Protein AF-A0A838MTZ7-F1 (afdb_monomer_lite)

Structure (mmCIF, N/CA/C/O backbone):
data_AF-A0A838MTZ7-F1
#
_entry.id   AF-A0A838MTZ7-F1
#
loop_
_atom_site.group_PDB
_atom_site.id
_atom_site.type_symbol
_atom_site.label_atom_id
_atom_site.label_alt_id
_atom_site.label_comp_id
_atom_site.label_asym_id
_atom_site.label_entity_id
_atom_site.label_seq_id
_atom_site.pdbx_PDB_ins_code
_atom_site.Cartn_x
_atom_site.Cartn_y
_atom_site.Cartn_z
_atom_site.occupancy
_atom_site.B_iso_or_equiv
_atom_site.auth_seq_id
_atom_site.auth_comp_id
_atom_site.auth_asym_id
_atom_site.auth_atom_id
_atom_site.pdbx_PDB_model_num
ATOM 1 N N . MET A 1 1 ? 59.152 -12.985 -28.686 1.00 57.25 1 MET A N 1
ATOM 2 C CA . MET A 1 1 ? 57.853 -12.511 -29.228 1.00 57.25 1 MET A CA 1
ATOM 3 C C . MET A 1 1 ? 57.961 -11.025 -29.571 1.00 57.25 1 MET A C 1
ATOM 5 O O . MET A 1 1 ? 58.248 -10.244 -28.674 1.00 57.25 1 MET A O 1
ATOM 9 N N . ASN A 1 2 ? 57.813 -10.660 -30.854 1.00 69.81 2 ASN A N 1
ATOM 10 C CA . ASN A 1 2 ? 58.013 -9.302 -31.395 1.00 69.81 2 ASN A CA 1
ATOM 11 C C . ASN A 1 2 ? 57.114 -8.268 -30.679 1.00 69.81 2 ASN A C 1
ATOM 13 O O . ASN A 1 2 ? 55.930 -8.534 -30.465 1.00 69.81 2 ASN A O 1
ATOM 17 N N . LYS A 1 3 ? 57.669 -7.100 -30.325 1.00 78.31 3 LYS A N 1
ATOM 18 C CA . LYS A 1 3 ? 56.974 -5.944 -29.725 1.00 78.31 3 LYS A CA 1
ATOM 19 C C . LYS A 1 3 ? 55.664 -5.606 -30.452 1.00 78.31 3 LYS A C 1
ATOM 21 O O . LYS A 1 3 ? 54.648 -5.366 -29.805 1.00 78.31 3 LYS A O 1
ATOM 26 N N . ASN A 1 4 ? 55.655 -5.734 -31.776 1.00 78.00 4 ASN A N 1
ATOM 27 C CA . ASN A 1 4 ? 54.494 -5.455 -32.625 1.00 78.00 4 ASN A CA 1
ATOM 28 C C . ASN A 1 4 ? 53.370 -6.482 -32.413 1.00 78.00 4 ASN A C 1
ATOM 30 O O . ASN A 1 4 ? 52.192 -6.148 -32.434 1.00 78.00 4 ASN A O 1
ATOM 34 N N . ARG A 1 5 ? 53.730 -7.736 -32.121 1.00 80.31 5 ARG A N 1
ATOM 35 C CA . ARG A 1 5 ? 52.782 -8.829 -31.873 1.00 80.31 5 ARG A CA 1
ATOM 36 C C . ARG A 1 5 ? 52.074 -8.668 -30.521 1.00 80.31 5 ARG A C 1
ATOM 38 O O . ARG A 1 5 ? 50.900 -8.991 -30.412 1.00 80.31 5 ARG A O 1
ATOM 45 N N . LYS A 1 6 ? 52.765 -8.117 -29.511 1.00 81.38 6 LYS A N 1
ATOM 46 C CA . LYS A 1 6 ? 52.175 -7.774 -28.202 1.00 81.38 6 LYS A CA 1
ATOM 47 C C . LYS A 1 6 ? 51.200 -6.597 -28.305 1.00 81.38 6 LYS A C 1
ATOM 49 O O . LYS A 1 6 ? 50.132 -6.653 -27.708 1.00 81.38 6 LYS A O 1
ATOM 54 N N . ALA A 1 7 ? 51.545 -5.574 -29.091 1.00 84.62 7 ALA A N 1
ATOM 55 C CA . ALA A 1 7 ? 50.686 -4.409 -29.311 1.00 84.62 7 ALA A CA 1
ATOM 56 C C . ALA A 1 7 ? 49.354 -4.788 -29.984 1.00 84.62 7 ALA A C 1
ATOM 58 O O . ALA A 1 7 ? 48.299 -4.334 -29.551 1.00 84.62 7 ALA A O 1
ATOM 59 N N . VAL A 1 8 ? 49.392 -5.687 -30.975 1.00 86.56 8 VAL A N 1
ATOM 60 C CA . VAL A 1 8 ? 48.185 -6.185 -31.659 1.00 86.56 8 VAL A CA 1
ATOM 61 C C . VAL A 1 8 ? 47.264 -6.952 -30.703 1.00 86.56 8 VAL A C 1
ATOM 63 O O . VAL A 1 8 ? 46.060 -6.720 -30.700 1.00 86.56 8 VAL A O 1
ATOM 66 N N . VAL A 1 9 ? 47.813 -7.819 -29.845 1.00 89.12 9 VAL A N 1
ATOM 67 C CA . VAL A 1 9 ? 47.009 -8.586 -28.873 1.00 89.12 9 VAL A CA 1
ATOM 68 C C . VAL A 1 9 ? 46.337 -7.667 -27.848 1.00 89.12 9 VAL A C 1
ATOM 70 O O . VAL A 1 9 ? 45.158 -7.843 -27.556 1.00 89.12 9 VAL A O 1
ATOM 73 N N . ILE A 1 10 ? 47.049 -6.653 -27.347 1.00 89.38 10 ILE A N 1
ATOM 74 C CA . ILE A 1 10 ? 46.488 -5.673 -26.402 1.00 89.38 10 ILE A CA 1
ATOM 75 C C . ILE A 1 10 ? 45.349 -4.876 -27.052 1.00 89.38 10 ILE A C 1
ATOM 77 O O . ILE A 1 10 ? 44.307 -4.680 -26.431 1.00 89.38 10 ILE A O 1
ATOM 81 N N . PHE A 1 11 ? 45.518 -4.464 -28.310 1.00 89.25 11 PHE A N 1
ATOM 82 C CA . PHE A 1 11 ? 44.495 -3.721 -29.045 1.00 89.25 11 PHE A CA 1
ATOM 83 C C . PHE A 1 11 ? 43.216 -4.544 -29.256 1.00 89.25 11 PHE A C 1
ATOM 85 O O . PHE A 1 11 ? 42.117 -4.019 -29.074 1.00 89.25 11 PHE A O 1
ATOM 92 N N . ILE A 1 12 ? 43.360 -5.840 -29.562 1.00 90.50 12 ILE A N 1
ATOM 93 C CA . ILE A 1 12 ? 42.237 -6.780 -29.694 1.00 90.50 12 ILE A CA 1
ATOM 94 C C . ILE A 1 12 ? 41.515 -6.960 -28.352 1.00 90.50 12 ILE A C 1
ATOM 96 O O . ILE A 1 12 ? 40.290 -6.906 -28.317 1.00 90.50 12 ILE A O 1
ATOM 100 N N . ILE A 1 13 ? 42.244 -7.121 -27.242 1.00 91.25 13 ILE A N 1
ATOM 101 C CA . ILE A 1 13 ? 41.638 -7.271 -25.907 1.00 91.25 13 ILE A CA 1
ATOM 102 C C . ILE A 1 13 ? 40.853 -6.012 -25.513 1.00 91.25 13 ILE A C 1
ATOM 104 O O . ILE A 1 13 ? 39.724 -6.120 -25.035 1.00 91.25 13 ILE A O 1
ATOM 108 N N . LEU A 1 14 ? 41.413 -4.824 -25.763 1.00 87.62 14 LEU A N 1
ATOM 109 C CA . LEU A 1 14 ? 40.741 -3.545 -25.508 1.00 87.62 14 LEU A CA 1
ATOM 110 C C . LEU A 1 14 ? 39.457 -3.391 -26.334 1.00 87.62 14 LEU A C 1
ATOM 112 O O . LEU A 1 14 ? 38.426 -3.009 -25.785 1.00 87.62 14 LEU A O 1
ATOM 116 N N . HIS A 1 15 ? 39.491 -3.743 -27.622 1.00 84.00 15 HIS A N 1
ATOM 117 C CA . HIS A 1 15 ? 38.309 -3.675 -28.489 1.00 84.00 15 HIS A CA 1
ATOM 118 C C . HIS A 1 15 ? 37.234 -4.686 -28.085 1.00 84.00 15 HIS A C 1
ATOM 120 O O . HIS A 1 15 ? 36.063 -4.325 -27.987 1.00 84.00 15 HIS A O 1
ATOM 126 N N . SER A 1 16 ? 37.618 -5.928 -27.784 1.00 83.38 16 SER A N 1
ATOM 127 C CA . SER A 1 16 ? 36.678 -6.954 -27.321 1.00 83.38 16 SER A CA 1
ATOM 128 C C . SER A 1 16 ? 36.031 -6.578 -25.985 1.00 83.38 16 SER A C 1
ATOM 130 O O . SER A 1 16 ? 34.824 -6.742 -25.825 1.00 83.38 16 SER A O 1
ATOM 132 N N . SER A 1 17 ? 36.796 -6.011 -25.045 1.00 84.00 17 SER A N 1
ATOM 133 C CA . SER A 1 17 ? 36.257 -5.524 -23.770 1.00 84.00 17 SER A CA 1
ATOM 134 C C . SER A 1 17 ? 35.274 -4.367 -23.963 1.00 84.00 17 SER A C 1
ATOM 136 O O . SER A 1 17 ? 34.264 -4.306 -23.266 1.00 84.00 17 SER A O 1
ATOM 138 N N . PHE A 1 18 ? 35.547 -3.463 -24.907 1.00 81.88 18 PHE A N 1
ATOM 139 C CA . PHE A 1 18 ? 34.658 -2.345 -25.216 1.00 81.88 18 PHE A CA 1
ATOM 140 C C . PHE A 1 18 ? 33.329 -2.834 -25.813 1.00 81.88 18 PHE A C 1
ATOM 142 O O . PHE A 1 18 ? 32.268 -2.406 -25.374 1.00 81.88 18 PHE A O 1
ATOM 149 N N . ILE A 1 19 ? 33.360 -3.810 -26.727 1.00 81.44 19 ILE A N 1
ATOM 150 C CA . ILE A 1 19 ? 32.148 -4.375 -27.350 1.00 81.44 19 ILE A CA 1
ATOM 151 C C . ILE A 1 19 ? 31.232 -5.059 -26.317 1.00 81.44 19 ILE A C 1
ATOM 153 O O . ILE A 1 19 ? 30.014 -4.905 -26.389 1.00 81.44 19 ILE A O 1
ATOM 157 N N . ILE A 1 20 ? 31.792 -5.761 -25.324 1.00 80.25 20 ILE A N 1
ATOM 158 C CA . ILE A 1 20 ? 31.007 -6.412 -24.256 1.00 80.25 20 ILE A CA 1
ATOM 159 C C . ILE A 1 20 ? 30.273 -5.374 -23.391 1.00 80.25 20 ILE A C 1
ATOM 161 O O . ILE A 1 20 ? 29.119 -5.593 -23.024 1.00 80.25 20 ILE A O 1
ATOM 165 N N . PHE A 1 21 ? 30.896 -4.222 -23.119 1.00 73.50 21 PHE A N 1
ATOM 166 C CA . PHE A 1 21 ? 30.260 -3.134 -22.368 1.00 73.50 21 PHE A CA 1
ATOM 167 C C . PHE A 1 21 ? 29.041 -2.539 -23.091 1.00 73.50 21 PHE A C 1
ATOM 169 O O . PHE A 1 21 ? 28.077 -2.151 -22.433 1.00 73.50 21 PHE A O 1
ATOM 176 N N . LEU A 1 22 ? 29.038 -2.511 -24.429 1.00 71.75 22 LEU A N 1
ATOM 177 C CA . LEU A 1 22 ? 27.895 -2.019 -25.208 1.00 71.75 22 LEU A CA 1
ATOM 178 C C . LEU A 1 22 ? 26.740 -3.031 -25.333 1.00 71.75 22 LEU A C 1
ATOM 180 O O . LEU A 1 22 ? 25.616 -2.630 -25.629 1.00 71.75 22 LEU A O 1
ATOM 184 N N . ALA A 1 23 ? 26.965 -4.323 -25.074 1.00 70.94 23 ALA A N 1
ATOM 185 C CA . ALA A 1 23 ? 25.928 -5.355 -25.188 1.00 70.94 23 ALA A CA 1
ATOM 186 C C . ALA A 1 23 ? 24.945 -5.400 -23.993 1.00 70.94 23 ALA A C 1
ATOM 188 O O . ALA A 1 23 ? 23.943 -6.112 -24.049 1.00 70.94 23 ALA A O 1
ATOM 189 N N . GLY A 1 24 ? 25.199 -4.636 -22.921 1.00 65.38 24 GLY A N 1
ATOM 190 C CA . GLY A 1 24 ? 24.350 -4.585 -21.720 1.00 65.38 24 GLY A CA 1
ATOM 191 C C . GLY A 1 24 ? 23.050 -3.781 -21.868 1.00 65.38 24 GLY A C 1
ATOM 192 O O . GLY A 1 24 ? 22.166 -3.880 -21.017 1.00 65.38 24 GLY A O 1
ATOM 193 N N . CYS A 1 25 ? 22.886 -3.007 -22.945 1.00 70.25 25 CYS A N 1
ATOM 194 C CA . CYS A 1 25 ? 21.648 -2.282 -23.238 1.00 70.25 25 CYS A CA 1
ATOM 195 C C . CYS A 1 25 ? 20.618 -3.204 -23.913 1.00 70.25 25 CYS A C 1
ATOM 197 O O . CYS A 1 25 ? 20.326 -3.087 -25.101 1.00 70.25 25 CYS A O 1
ATOM 199 N N . GLY A 1 26 ? 20.069 -4.146 -23.146 1.00 68.69 26 GLY A N 1
ATOM 200 C CA . GLY A 1 26 ? 18.957 -4.988 -23.584 1.00 68.69 26 GLY A CA 1
ATOM 201 C C . GLY A 1 26 ? 17.674 -4.181 -23.818 1.00 68.69 26 GLY A C 1
ATOM 202 O O . GLY A 1 26 ? 17.377 -3.220 -23.107 1.00 68.69 26 GLY A O 1
ATOM 203 N N . THR A 1 27 ? 16.894 -4.590 -24.820 1.00 68.12 27 THR A N 1
ATOM 204 C CA . THR A 1 27 ? 15.594 -4.006 -25.180 1.00 68.12 27 THR A CA 1
ATOM 205 C C . THR A 1 27 ? 14.675 -3.909 -23.965 1.00 68.12 27 THR A C 1
ATOM 207 O O . THR A 1 27 ? 14.281 -4.927 -23.390 1.00 68.12 27 THR A O 1
ATOM 210 N N . ARG A 1 28 ? 14.295 -2.684 -23.598 1.00 66.62 28 ARG A N 1
ATOM 211 C CA . ARG A 1 28 ? 13.297 -2.410 -22.563 1.00 66.62 28 ARG A CA 1
ATOM 212 C C . ARG A 1 28 ? 11.960 -3.003 -23.021 1.00 66.62 28 ARG A C 1
ATOM 214 O O . ARG A 1 28 ? 11.307 -2.447 -23.897 1.00 66.62 28 ARG A O 1
ATOM 221 N N . ARG A 1 29 ? 11.563 -4.153 -22.470 1.00 73.81 29 ARG A N 1
ATOM 222 C CA . ARG A 1 29 ? 10.231 -4.725 -22.711 1.00 73.81 29 ARG A CA 1
ATOM 223 C C . ARG A 1 29 ? 9.217 -3.925 -21.906 1.00 73.81 29 ARG A C 1
ATOM 225 O O . ARG A 1 29 ? 8.966 -4.223 -20.743 1.00 73.81 29 ARG A O 1
ATOM 232 N N . THR A 1 30 ? 8.676 -2.875 -22.506 1.00 80.38 30 THR A N 1
ATOM 233 C CA . THR A 1 30 ? 7.503 -2.197 -21.958 1.00 80.38 30 THR A CA 1
ATOM 234 C C . THR A 1 30 ? 6.263 -3.027 -22.289 1.00 80.38 30 THR A C 1
ATOM 236 O O . THR A 1 30 ? 6.108 -3.426 -23.446 1.00 80.38 30 THR A O 1
ATO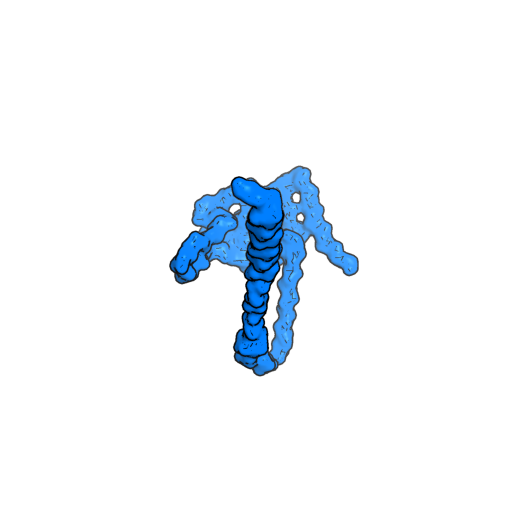M 239 N N . PRO A 1 31 ? 5.394 -3.325 -21.312 1.00 83.38 31 PRO A N 1
ATOM 240 C CA . PRO A 1 31 ? 4.142 -4.013 -21.590 1.00 83.38 31 PRO A CA 1
ATOM 241 C C . PRO A 1 31 ? 3.263 -3.174 -22.530 1.00 83.38 31 PRO A C 1
ATOM 243 O O . PRO A 1 31 ? 3.246 -1.948 -22.447 1.00 83.38 31 PRO A O 1
ATOM 246 N N . ASP A 1 32 ? 2.531 -3.844 -23.420 1.00 89.06 32 ASP A N 1
ATOM 247 C CA . ASP A 1 32 ? 1.550 -3.211 -24.304 1.00 89.06 32 ASP A CA 1
ATOM 248 C C . ASP A 1 32 ? 0.320 -2.780 -23.490 1.00 89.06 32 ASP A C 1
ATOM 250 O O . ASP A 1 32 ? -0.558 -3.589 -23.176 1.00 89.06 32 ASP A O 1
ATOM 254 N N . LEU A 1 33 ? 0.295 -1.501 -23.110 1.00 89.31 33 LEU A N 1
ATOM 255 C CA . LEU A 1 33 ? -0.778 -0.916 -22.309 1.00 89.31 33 LEU A CA 1
ATOM 256 C C . LEU A 1 33 ? -2.102 -0.863 -23.076 1.00 89.31 33 LEU A C 1
ATOM 258 O O . LEU A 1 33 ? -3.156 -1.041 -22.471 1.00 89.31 33 LEU A O 1
ATOM 262 N N . GLU A 1 34 ? -2.055 -0.665 -24.393 1.00 89.75 34 GLU A N 1
ATOM 263 C CA . GLU A 1 34 ? -3.254 -0.615 -25.230 1.00 89.75 34 GLU A CA 1
ATOM 264 C C . GLU A 1 34 ? -4.004 -1.942 -25.170 1.00 89.75 34 GLU A C 1
ATOM 266 O O . GLU A 1 34 ? -5.204 -1.986 -24.886 1.00 89.75 34 GLU A O 1
ATOM 271 N N . ARG A 1 35 ? -3.268 -3.046 -25.310 1.00 88.88 35 ARG A N 1
ATOM 272 C CA . ARG A 1 35 ? -3.830 -4.388 -25.157 1.00 88.88 35 ARG A CA 1
ATOM 273 C C . ARG A 1 35 ? -4.349 -4.654 -23.741 1.00 88.88 35 ARG A C 1
ATOM 275 O O . ARG A 1 35 ? -5.408 -5.260 -23.600 1.00 88.88 35 ARG A O 1
ATOM 282 N N . ILE A 1 36 ? -3.628 -4.227 -22.700 1.00 88.50 36 ILE A N 1
ATOM 283 C CA . ILE A 1 36 ? -4.014 -4.463 -21.293 1.00 88.50 36 ILE A CA 1
ATOM 284 C C . ILE A 1 36 ? -5.307 -3.720 -20.931 1.00 88.50 36 ILE A C 1
ATOM 286 O O . ILE A 1 36 ? -6.157 -4.271 -20.234 1.00 88.50 36 ILE A O 1
ATOM 290 N N . PHE A 1 37 ? -5.479 -2.489 -21.413 1.00 87.75 37 PHE A N 1
ATOM 291 C CA . PHE A 1 37 ? -6.618 -1.640 -21.052 1.00 87.75 37 PHE A CA 1
ATOM 292 C C . PHE A 1 37 ? -7.764 -1.652 -22.074 1.00 87.75 37 PHE A C 1
ATOM 294 O O . PHE A 1 37 ? -8.766 -0.966 -21.859 1.00 87.75 37 PHE A O 1
ATOM 301 N N . ALA A 1 38 ? -7.672 -2.449 -23.147 1.00 88.00 38 ALA A N 1
ATOM 302 C CA . ALA A 1 38 ? -8.699 -2.537 -24.188 1.00 88.00 38 ALA A CA 1
ATOM 303 C C . ALA A 1 38 ? -10.101 -2.846 -23.624 1.00 88.00 38 ALA A C 1
ATOM 305 O O . ALA A 1 38 ? -11.072 -2.188 -23.993 1.00 88.00 38 ALA A O 1
ATOM 306 N N . ALA A 1 39 ? -10.200 -3.781 -22.672 1.00 80.38 39 ALA A N 1
ATOM 307 C CA . ALA A 1 39 ? -11.468 -4.173 -22.044 1.00 80.38 39 ALA A CA 1
ATOM 308 C C . ALA A 1 39 ? -12.074 -3.081 -21.142 1.00 80.38 39 ALA A C 1
ATOM 310 O O . ALA A 1 39 ? -13.284 -3.035 -20.937 1.00 80.38 39 ALA A O 1
ATOM 311 N N . THR A 1 40 ? -11.250 -2.177 -20.611 1.00 76.12 40 THR A N 1
ATOM 312 C CA . THR A 1 40 ? -11.675 -1.121 -19.678 1.00 76.12 40 THR A CA 1
ATOM 313 C C . THR A 1 40 ? -12.113 0.153 -20.403 1.00 76.12 40 THR A C 1
ATOM 315 O O . THR A 1 40 ? -12.595 1.090 -19.766 1.00 76.12 40 THR A O 1
ATOM 318 N N . ARG A 1 41 ? -11.938 0.217 -21.730 1.00 73.00 41 ARG A N 1
ATOM 319 C CA . ARG A 1 41 ? -12.200 1.408 -22.551 1.00 73.00 41 ARG A CA 1
ATOM 320 C C . ARG A 1 41 ? -13.700 1.712 -22.681 1.00 73.00 41 ARG A C 1
ATOM 322 O O . ARG A 1 41 ? -14.083 2.875 -22.759 1.00 73.00 41 ARG A O 1
ATOM 329 N N . GLU A 1 42 ? -14.558 0.695 -22.596 1.00 74.75 42 GLU A N 1
ATOM 330 C CA . GLU A 1 42 ? -16.020 0.844 -22.560 1.00 74.75 42 GLU A CA 1
ATOM 331 C C . GLU A 1 42 ? -16.554 1.167 -21.151 1.00 74.75 42 GLU A C 1
ATOM 333 O O . GLU A 1 42 ? -17.4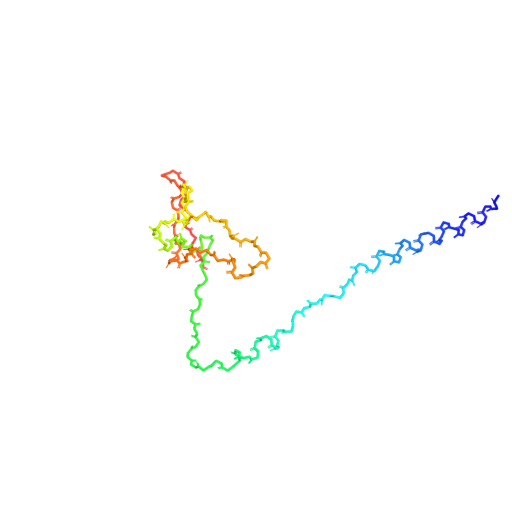48 0.487 -20.639 1.00 74.75 42 GLU A O 1
ATOM 338 N N . ARG A 1 43 ? -16.027 2.197 -20.471 1.00 65.69 43 ARG A N 1
AT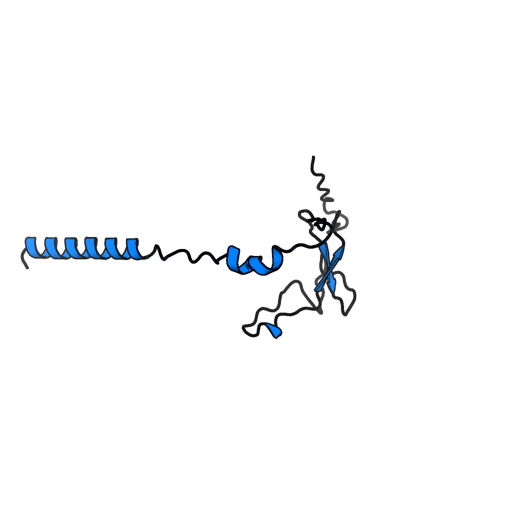OM 339 C CA . ARG A 1 43 ? -16.616 2.625 -19.189 1.00 65.69 43 ARG A CA 1
ATOM 340 C C . ARG A 1 43 ? -18.041 3.143 -19.416 1.00 65.69 43 ARG A C 1
ATOM 342 O O . ARG A 1 43 ? -18.242 4.287 -19.811 1.00 65.69 43 ARG A O 1
ATOM 349 N N . LYS A 1 44 ? -19.035 2.298 -19.138 1.00 77.25 44 LYS A N 1
ATOM 350 C CA . LYS A 1 44 ? -20.454 2.668 -19.073 1.00 77.25 44 LYS A CA 1
ATOM 351 C C . LYS A 1 44 ? -20.778 3.160 -17.659 1.00 77.25 44 LYS A C 1
ATOM 353 O O . LYS A 1 44 ? -20.496 2.465 -16.688 1.00 77.25 44 LYS A O 1
ATOM 358 N N . GLY A 1 45 ? -21.384 4.342 -17.544 1.00 82.81 45 GLY A N 1
ATOM 359 C CA . GLY A 1 45 ? -21.848 4.910 -16.271 1.00 82.81 45 GLY A CA 1
ATOM 360 C C . GLY A 1 45 ? -21.044 6.115 -15.772 1.00 82.81 45 GLY A C 1
ATOM 361 O O . GLY A 1 45 ? -20.229 6.691 -16.491 1.00 82.81 45 GLY A O 1
ATOM 362 N N . LYS A 1 46 ? -21.318 6.534 -14.531 1.00 85.62 46 LYS A N 1
ATOM 363 C CA . LYS A 1 46 ? -20.670 7.692 -13.898 1.00 85.62 46 LYS A CA 1
ATOM 364 C C . LYS A 1 46 ? -19.194 7.377 -13.592 1.00 85.62 46 LYS A C 1
ATOM 366 O O . LYS A 1 46 ? -18.926 6.313 -13.032 1.00 85.62 46 LYS A O 1
ATOM 371 N N . PRO A 1 47 ? -18.242 8.281 -13.894 1.00 81.00 47 PRO A N 1
ATOM 372 C CA . PRO A 1 47 ? -16.847 8.100 -13.505 1.00 81.00 47 PRO A CA 1
ATOM 373 C C . PRO A 1 47 ? -16.712 7.917 -11.983 1.00 81.00 47 PRO A C 1
ATOM 375 O O . PRO A 1 47 ? -17.283 8.716 -11.233 1.00 81.00 47 PRO A O 1
ATOM 378 N N . PRO A 1 48 ? -15.987 6.890 -11.507 1.00 83.31 48 PRO A N 1
ATOM 379 C CA . PRO A 1 48 ? -15.779 6.694 -10.078 1.00 83.31 48 PRO A CA 1
ATOM 380 C C . PRO A 1 48 ? -14.863 7.789 -9.518 1.00 83.31 48 PRO A C 1
ATOM 382 O O . PRO A 1 48 ? -13.869 8.152 -10.148 1.00 83.31 48 PRO A O 1
ATOM 385 N N . LEU A 1 49 ? -15.180 8.284 -8.319 1.00 85.88 49 LEU A N 1
ATOM 386 C CA . LEU A 1 49 ? -14.270 9.116 -7.536 1.00 85.88 49 LEU A CA 1
ATOM 387 C C . LEU A 1 49 ? -13.312 8.194 -6.776 1.00 85.88 49 LEU A C 1
ATOM 389 O O . LEU A 1 49 ? -13.752 7.395 -5.954 1.00 85.88 49 LEU A O 1
ATOM 393 N N . ILE A 1 50 ? -12.016 8.304 -7.062 1.00 82.38 50 ILE A N 1
ATOM 394 C CA . ILE A 1 50 ? -10.962 7.565 -6.363 1.00 82.38 50 ILE A CA 1
ATOM 395 C C . ILE A 1 50 ? -10.275 8.542 -5.413 1.00 82.38 50 ILE A C 1
ATOM 397 O O . ILE A 1 50 ? -9.704 9.533 -5.861 1.00 82.38 50 ILE A O 1
ATOM 401 N N . VAL A 1 51 ? -10.330 8.261 -4.112 1.00 82.69 51 VAL A N 1
ATOM 402 C CA . VAL A 1 51 ? -9.594 9.017 -3.093 1.00 82.69 51 VAL A CA 1
ATOM 403 C C . VAL A 1 51 ? -8.321 8.247 -2.771 1.00 82.69 51 VAL A C 1
ATOM 405 O O . VAL A 1 51 ? -8.388 7.110 -2.307 1.00 82.69 51 VAL A O 1
ATOM 408 N N . VAL A 1 52 ? -7.166 8.854 -3.041 1.00 83.25 52 VAL A N 1
ATOM 409 C CA . VAL A 1 52 ? -5.860 8.294 -2.680 1.00 83.25 52 VAL A CA 1
ATOM 410 C C . VAL A 1 52 ? -5.409 8.963 -1.380 1.00 83.25 52 VAL A C 1
ATOM 412 O O . VAL A 1 52 ? -5.232 10.182 -1.376 1.00 83.25 52 VAL A O 1
ATOM 415 N N . PRO A 1 53 ? -5.272 8.215 -0.272 1.00 83.50 53 PRO A N 1
ATOM 416 C CA . PRO A 1 53 ? -4.899 8.791 1.014 1.00 83.50 53 PRO A CA 1
ATOM 417 C C . PRO A 1 53 ? -3.436 9.260 1.043 1.00 83.50 53 PRO A C 1
ATOM 419 O O . PRO A 1 53 ? -2.618 8.844 0.224 1.00 83.50 53 PRO A O 1
ATOM 422 N N . GLY A 1 54 ? -3.121 10.126 2.013 1.00 79.38 5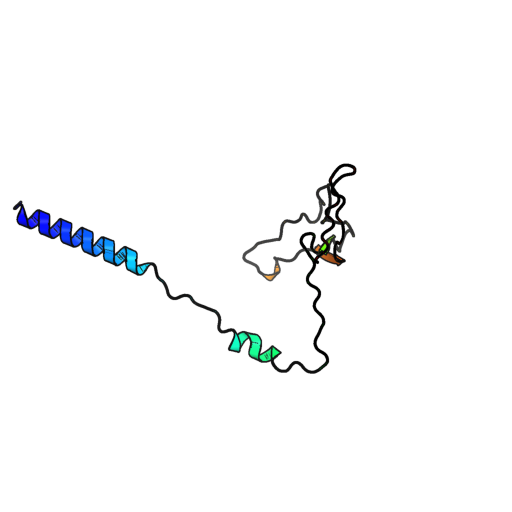4 GLY A N 1
ATOM 423 C CA . GLY A 1 54 ? -1.776 10.662 2.240 1.00 79.38 54 GLY A CA 1
ATOM 424 C C . GLY A 1 54 ? -0.803 9.656 2.867 1.00 79.38 54 GLY A C 1
ATOM 425 O O . GLY A 1 54 ? -1.018 8.449 2.841 1.00 79.38 54 GLY A O 1
ATOM 426 N N . ILE A 1 55 ? 0.276 10.160 3.473 1.00 79.88 55 ILE A N 1
ATOM 427 C CA . ILE A 1 55 ? 1.423 9.355 3.940 1.00 79.88 55 ILE A CA 1
ATOM 428 C C . ILE A 1 55 ? 1.083 8.258 4.958 1.00 79.88 55 ILE A C 1
ATOM 430 O O . ILE A 1 55 ? 1.774 7.247 5.015 1.00 79.88 55 ILE A O 1
ATOM 434 N N . LEU A 1 56 ? 0.032 8.443 5.762 1.00 83.69 56 LEU A N 1
ATOM 435 C CA . LEU A 1 56 ? -0.413 7.431 6.723 1.00 83.69 56 LEU A CA 1
ATOM 436 C C . LEU A 1 56 ? -1.202 6.305 6.044 1.00 83.69 56 LEU A C 1
ATOM 438 O O . LEU A 1 56 ? -1.309 5.206 6.590 1.00 83.69 56 LEU A O 1
ATOM 442 N N . GLY A 1 57 ? -1.727 6.566 4.847 1.00 87.88 57 GLY A N 1
ATOM 443 C CA . GLY A 1 57 ? -2.484 5.613 4.060 1.00 87.88 57 GLY A CA 1
ATOM 444 C C . GLY A 1 57 ? -3.826 5.260 4.697 1.00 87.88 57 GLY A C 1
ATOM 445 O O . GLY A 1 57 ? -4.585 6.123 5.142 1.00 87.88 57 GLY A O 1
ATOM 446 N N . SER A 1 58 ? -4.133 3.966 4.694 1.00 90.50 58 SER A N 1
ATOM 447 C CA . SER A 1 58 ? -5.352 3.410 5.284 1.00 90.50 58 SER A CA 1
ATOM 448 C C . SER A 1 58 ? -5.020 2.549 6.494 1.00 90.50 58 SER A C 1
ATOM 450 O O . SER A 1 58 ? -3.965 1.925 6.547 1.00 90.50 58 SER A O 1
ATOM 452 N N . GLN A 1 59 ? -5.948 2.474 7.441 1.00 91.06 59 GLN A N 1
ATOM 453 C CA . GLN A 1 59 ? -5.900 1.531 8.547 1.00 91.06 59 GLN A CA 1
ATOM 454 C C . GLN A 1 59 ? -5.961 0.104 8.002 1.00 91.06 59 GLN A C 1
ATOM 456 O O . GLN A 1 59 ? -6.874 -0.200 7.228 1.00 91.06 59 GLN A O 1
ATOM 461 N N . LEU A 1 60 ? -5.036 -0.754 8.436 1.00 91.12 60 LEU A N 1
ATOM 462 C CA . LEU A 1 60 ? -5.057 -2.186 8.142 1.00 91.12 60 LEU A CA 1
ATOM 463 C C . LEU A 1 60 ? -5.551 -2.950 9.362 1.00 91.12 60 LEU A C 1
ATOM 465 O O . LEU A 1 60 ? -5.049 -2.759 10.475 1.00 91.12 60 LEU A O 1
ATOM 469 N N . VAL A 1 61 ? -6.535 -3.814 9.138 1.00 91.19 61 VAL A N 1
ATOM 470 C CA . VAL A 1 61 ? -7.117 -4.679 10.162 1.00 91.19 61 VAL A CA 1
ATOM 471 C C . VAL A 1 61 ? -7.018 -6.134 9.740 1.00 91.19 61 VAL A C 1
ATOM 473 O O . VAL A 1 61 ? -7.217 -6.450 8.568 1.00 91.19 61 VAL A O 1
ATOM 476 N N . ASN A 1 62 ? -6.760 -7.012 10.701 1.00 91.25 62 ASN A N 1
ATOM 477 C CA . ASN A 1 62 ? -6.921 -8.444 10.505 1.00 91.25 62 ASN A CA 1
ATOM 478 C C . ASN A 1 62 ? -8.421 -8.764 10.502 1.00 91.25 62 ASN A C 1
ATOM 480 O O . ASN A 1 62 ? -9.114 -8.520 11.492 1.00 91.25 62 ASN A O 1
ATOM 484 N N . GLN A 1 63 ? -8.949 -9.283 9.398 1.00 91.25 63 GLN A N 1
ATOM 485 C CA . GLN A 1 63 ? -10.383 -9.543 9.252 1.00 91.25 63 GLN A CA 1
ATOM 486 C C . GLN A 1 63 ? -10.882 -10.669 10.162 1.00 91.25 63 GLN A C 1
ATOM 488 O O . GLN A 1 63 ? -12.042 -10.654 10.579 1.00 91.25 63 GLN A O 1
ATOM 493 N N . LYS A 1 64 ? -10.014 -11.623 10.502 1.00 90.19 64 LYS A N 1
ATOM 494 C CA . LYS A 1 64 ? -10.350 -12.776 11.337 1.00 90.19 64 LYS A CA 1
ATOM 495 C C . LYS A 1 64 ? -10.406 -12.422 12.820 1.00 90.19 64 LYS A C 1
ATOM 497 O O . LYS A 1 64 ? -11.286 -12.914 13.525 1.00 90.19 64 LYS A O 1
ATOM 502 N N . THR A 1 65 ? -9.480 -11.592 13.303 1.00 89.62 65 THR A N 1
ATOM 503 C CA . THR A 1 65 ? -9.402 -11.214 14.729 1.00 89.62 65 THR A CA 1
ATOM 504 C C . THR A 1 65 ? -10.005 -9.847 15.041 1.00 89.62 65 THR A C 1
ATOM 506 O O . THR A 1 65 ? -10.337 -9.574 16.193 1.00 89.62 65 THR A O 1
ATOM 509 N N . GLY A 1 66 ? -10.161 -8.982 14.038 1.00 89.31 66 GLY A N 1
ATOM 510 C CA . GLY A 1 66 ? -10.579 -7.589 14.203 1.00 89.31 66 GLY A CA 1
ATOM 511 C C . GLY A 1 66 ? -9.481 -6.666 14.741 1.00 89.31 66 GLY A C 1
ATOM 512 O O . GLY A 1 66 ? -9.751 -5.492 14.999 1.00 89.31 66 GLY A O 1
ATOM 513 N N . GLU A 1 67 ? -8.260 -7.171 14.921 1.00 89.00 67 GLU A N 1
ATOM 514 C CA . GLU A 1 67 ? -7.130 -6.407 15.448 1.00 89.00 67 GLU A CA 1
ATOM 515 C C . GLU A 1 67 ? -6.637 -5.360 14.439 1.00 89.00 67 GLU A C 1
ATOM 517 O O . GLU A 1 67 ? -6.555 -5.620 13.237 1.00 89.00 67 GLU A O 1
ATOM 522 N N . VAL A 1 68 ? -6.286 -4.168 14.931 1.00 88.06 68 VAL A N 1
ATOM 523 C CA . VAL A 1 68 ? -5.637 -3.128 14.123 1.00 88.06 68 VAL A CA 1
ATOM 524 C C . VAL A 1 68 ? -4.152 -3.453 14.012 1.00 88.06 68 VAL A C 1
ATOM 526 O O . VAL A 1 68 ? -3.417 -3.346 14.990 1.00 88.06 68 VAL A O 1
ATOM 529 N N . VAL A 1 69 ? -3.714 -3.805 12.806 1.00 88.88 69 VAL A N 1
ATOM 530 C CA . VAL A 1 69 ? -2.312 -4.129 12.500 1.00 88.88 69 VAL A CA 1
ATOM 531 C C . VAL A 1 69 ? -1.536 -2.869 12.108 1.00 88.88 69 VAL A C 1
ATOM 533 O O . VAL A 1 69 ? -0.368 -2.713 12.460 1.00 88.88 69 VAL A O 1
ATOM 536 N N . TRP A 1 70 ? -2.201 -1.915 11.448 1.00 87.88 70 TRP A N 1
ATOM 537 C CA . TRP A 1 70 ? -1.643 -0.597 11.148 1.00 87.88 70 TRP A CA 1
ATOM 538 C C . TRP A 1 70 ? -2.691 0.509 11.339 1.00 87.88 70 TRP A C 1
ATOM 540 O O . TRP A 1 70 ? -3.797 0.378 10.811 1.00 87.88 70 TRP A O 1
ATOM 550 N N . PRO A 1 71 ? -2.371 1.613 12.039 1.00 83.50 71 PRO A N 1
ATOM 551 C CA . PRO A 1 71 ? -1.128 1.866 12.758 1.00 83.50 71 PRO A CA 1
ATOM 552 C C . PRO A 1 71 ? -1.198 1.218 14.149 1.00 83.50 71 PRO A C 1
ATOM 554 O O . PRO A 1 71 ? -2.173 1.411 14.874 1.00 83.50 71 PRO A O 1
ATOM 557 N N . SER A 1 72 ? -0.166 0.472 14.541 1.00 79.38 72 SER A N 1
ATOM 558 C CA . SER A 1 72 ? -0.075 -0.129 15.875 1.00 79.38 72 SER A CA 1
ATOM 559 C C . SER A 1 72 ? 1.326 0.048 16.456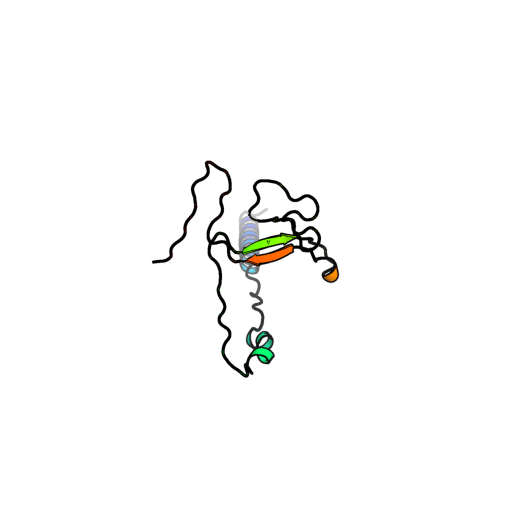 1.00 79.38 72 SER A C 1
ATOM 561 O O . SER A 1 72 ? 2.321 -0.038 15.740 1.00 79.38 72 SER A O 1
ATOM 563 N N . ALA A 1 73 ? 1.401 0.306 17.764 1.00 73.69 73 ALA A N 1
ATOM 564 C CA . ALA A 1 73 ? 2.662 0.347 18.511 1.00 73.69 73 ALA A CA 1
ATOM 565 C C . ALA A 1 73 ? 3.162 -1.057 18.899 1.00 73.69 73 ALA A C 1
ATOM 567 O O . ALA A 1 73 ? 4.308 -1.218 19.316 1.00 73.69 73 ALA A O 1
ATOM 568 N N . PHE A 1 74 ? 2.296 -2.064 18.781 1.00 75.69 74 PHE A N 1
ATOM 569 C CA . PHE A 1 74 ? 2.572 -3.450 19.134 1.00 75.69 74 PHE A CA 1
ATOM 570 C C . PHE A 1 74 ? 2.444 -4.330 17.894 1.00 75.69 74 PHE A C 1
ATOM 572 O O . PHE A 1 74 ? 1.649 -4.043 16.999 1.00 75.69 74 PHE A O 1
ATOM 579 N N . ARG A 1 75 ? 3.220 -5.415 17.844 1.00 69.44 75 ARG A N 1
ATOM 580 C CA . ARG A 1 75 ? 3.091 -6.400 16.769 1.00 69.44 75 ARG A CA 1
ATOM 581 C C . ARG A 1 75 ? 1.785 -7.172 16.925 1.00 69.44 75 ARG A C 1
ATOM 583 O O . ARG A 1 75 ? 1.550 -7.745 17.988 1.00 69.44 75 ARG A O 1
ATOM 590 N N . ALA A 1 76 ? 0.992 -7.210 15.858 1.00 68.69 76 ALA A N 1
ATOM 591 C CA . ALA A 1 76 ? -0.112 -8.149 15.737 1.00 68.69 76 ALA A CA 1
ATOM 592 C C . ALA A 1 76 ? 0.469 -9.542 15.465 1.00 68.69 76 ALA A C 1
ATOM 594 O O . ALA A 1 76 ? 1.306 -9.711 14.583 1.00 68.69 76 ALA A O 1
ATOM 595 N N . VAL A 1 77 ? 0.076 -10.525 16.272 1.00 67.06 77 VAL A N 1
ATOM 596 C CA . VAL A 1 77 ? 0.671 -11.873 16.264 1.00 67.06 77 VAL A CA 1
ATOM 597 C C . VAL A 1 77 ? 0.100 -12.815 15.186 1.00 67.06 77 VAL A C 1
ATOM 599 O O . VAL A 1 77 ? 0.866 -13.656 14.722 1.00 67.06 77 VAL A O 1
ATOM 602 N N . PRO A 1 78 ? -1.186 -12.752 14.767 1.00 62.81 78 PRO A N 1
ATOM 603 C CA . PRO A 1 78 ? -1.684 -13.700 13.767 1.00 62.81 78 PRO A CA 1
ATOM 604 C C . PRO A 1 78 ? -1.320 -13.321 12.325 1.00 62.81 78 PRO A C 1
ATOM 606 O O . PRO A 1 78 ? -1.042 -14.224 11.551 1.00 62.81 78 PRO A O 1
ATOM 609 N N . ASP A 1 79 ? -1.285 -12.028 11.990 1.00 63.38 79 ASP A N 1
ATOM 610 C CA . ASP A 1 79 ? -0.839 -11.514 10.688 1.00 63.38 79 ASP A CA 1
ATOM 611 C C . ASP A 1 79 ? -0.032 -10.229 10.922 1.00 63.38 79 ASP A C 1
ATOM 613 O O . ASP A 1 79 ? -0.592 -9.165 11.212 1.00 63.38 79 ASP A O 1
ATOM 617 N N . GLU A 1 80 ? 1.295 -10.345 10.856 1.00 68.81 80 GLU A N 1
ATOM 618 C CA . GLU A 1 80 ? 2.208 -9.198 10.833 1.00 68.81 80 GLU A CA 1
ATOM 619 C C . GLU A 1 80 ? 2.111 -8.499 9.459 1.00 68.81 80 GLU A C 1
ATOM 621 O O . GLU A 1 80 ? 1.524 -9.031 8.520 1.00 68.81 80 GLU A O 1
ATOM 626 N N . LEU A 1 81 ? 2.704 -7.310 9.290 1.00 71.31 81 LEU A N 1
ATOM 627 C CA . LEU A 1 81 ? 2.815 -6.619 7.986 1.00 71.31 81 LEU A CA 1
ATOM 628 C C . LEU A 1 81 ? 3.740 -7.355 6.984 1.00 71.31 81 LEU A C 1
ATOM 630 O O . LEU A 1 81 ? 4.337 -6.741 6.098 1.00 71.31 81 LEU A O 1
ATOM 634 N N . GLU A 1 82 ? 3.896 -8.663 7.146 1.00 77.19 82 GLU A N 1
ATOM 635 C CA . GLU A 1 82 ? 4.700 -9.539 6.317 1.00 77.19 82 GLU A CA 1
ATOM 636 C C . GLU A 1 82 ? 3.791 -10.192 5.278 1.00 77.19 82 GLU A C 1
ATOM 638 O O . GLU A 1 82 ? 3.021 -11.103 5.568 1.00 77.19 82 GLU A O 1
ATOM 643 N N . LEU A 1 83 ? 3.876 -9.701 4.044 1.00 79.44 83 LEU A N 1
ATOM 644 C CA . LEU A 1 83 ? 3.115 -10.262 2.935 1.00 79.44 83 LEU A CA 1
ATOM 645 C C . LEU A 1 83 ? 3.663 -11.654 2.576 1.00 79.44 83 LEU A C 1
ATOM 647 O O . LEU A 1 83 ? 4.875 -11.779 2.349 1.00 79.44 83 LEU A O 1
ATOM 651 N N . PRO A 1 84 ? 2.811 -12.689 2.453 1.00 82.75 84 PRO A N 1
ATOM 652 C CA . PRO A 1 84 ? 3.249 -13.996 1.990 1.00 82.75 84 PRO A CA 1
ATOM 653 C C . PRO A 1 84 ? 3.786 -13.883 0.561 1.00 82.75 84 PRO A C 1
ATOM 655 O O . PRO A 1 84 ? 3.103 -13.424 -0.355 1.00 82.75 84 PRO A O 1
ATOM 658 N N . MET A 1 85 ? 5.040 -14.295 0.376 1.00 83.62 85 MET A N 1
ATOM 659 C CA . MET A 1 85 ? 5.710 -14.302 -0.921 1.00 83.62 85 MET A CA 1
ATOM 660 C C . MET A 1 85 ? 6.228 -15.699 -1.228 1.00 83.62 85 MET A C 1
ATOM 662 O O . MET A 1 85 ? 7.305 -16.105 -0.788 1.00 83.62 85 MET A O 1
ATOM 666 N N . THR A 1 86 ? 5.457 -16.430 -2.022 1.00 88.62 86 THR A N 1
ATOM 667 C CA . THR A 1 86 ? 5.803 -17.758 -2.521 1.00 88.62 86 THR A CA 1
ATOM 668 C C . THR A 1 86 ? 5.638 -17.824 -4.047 1.00 88.62 86 THR A C 1
ATOM 670 O O . THR A 1 86 ? 4.940 -16.989 -4.633 1.00 88.62 86 THR A O 1
ATOM 673 N N . PRO A 1 87 ? 6.274 -18.800 -4.725 1.00 93.50 87 PRO A N 1
ATOM 674 C CA . PRO A 1 87 ? 6.052 -19.039 -6.153 1.00 93.50 87 PRO A CA 1
ATOM 675 C C . PRO A 1 87 ? 4.620 -19.473 -6.499 1.00 93.50 87 PRO A C 1
ATOM 677 O O . PRO A 1 87 ? 4.216 -19.348 -7.654 1.00 93.50 87 PRO A O 1
ATOM 680 N N . ASP A 1 88 ? 3.871 -19.990 -5.524 1.00 93.25 88 ASP A N 1
ATOM 681 C CA . ASP A 1 88 ? 2.454 -20.295 -5.674 1.00 93.25 88 ASP A CA 1
ATOM 682 C C . ASP A 1 88 ? 1.635 -19.014 -5.464 1.00 93.25 88 ASP A C 1
ATOM 684 O O . ASP A 1 88 ? 1.502 -18.504 -4.352 1.00 93.25 88 ASP A O 1
ATOM 688 N N . LEU A 1 89 ? 1.106 -18.463 -6.559 1.00 87.50 89 LEU A N 1
ATOM 689 C CA . LEU A 1 89 ? 0.373 -17.197 -6.525 1.00 87.50 89 LEU A CA 1
ATOM 690 C C . LEU A 1 89 ? -0.914 -17.288 -5.702 1.00 87.50 89 LEU A C 1
ATOM 692 O O . LEU A 1 89 ? -1.311 -16.288 -5.104 1.00 87.50 89 LEU A O 1
ATOM 696 N N . ASP A 1 90 ? -1.549 -18.460 -5.650 1.00 89.38 90 ASP A N 1
ATOM 697 C CA . ASP A 1 90 ? -2.802 -18.633 -4.915 1.00 89.38 90 ASP A CA 1
ATOM 698 C C . ASP A 1 90 ? -2.579 -18.642 -3.397 1.00 89.38 90 ASP A C 1
ATOM 700 O O . ASP A 1 90 ? -3.478 -18.253 -2.646 1.00 89.38 90 ASP A O 1
ATOM 704 N N . ALA A 1 91 ? -1.368 -18.999 -2.957 1.00 88.38 91 ALA A N 1
ATOM 705 C CA . ALA A 1 91 ? -0.948 -18.972 -1.559 1.00 88.38 91 ALA A CA 1
ATOM 706 C C . ALA A 1 91 ? -0.533 -17.572 -1.061 1.00 88.38 91 ALA A C 1
ATOM 708 O O . ALA A 1 91 ? -0.370 -17.374 0.141 1.00 88.38 91 ALA A O 1
ATOM 709 N N . ASN A 1 92 ? -0.388 -16.583 -1.950 1.00 89.25 92 ASN A N 1
ATOM 710 C CA . ASN A 1 92 ? 0.007 -15.215 -1.595 1.00 89.25 92 ASN A CA 1
ATOM 711 C C . ASN A 1 92 ? -1.212 -14.371 -1.183 1.00 89.25 92 ASN A C 1
ATOM 713 O O . ASN A 1 92 ? -1.526 -13.352 -1.803 1.00 89.25 92 ASN A O 1
ATOM 717 N N . ARG A 1 93 ? -1.937 -14.836 -0.161 1.00 88.62 93 ARG A N 1
ATOM 718 C CA . ARG A 1 93 ? -3.116 -14.172 0.413 1.00 88.62 93 ARG A CA 1
ATOM 719 C C . ARG A 1 93 ? -2.954 -14.035 1.920 1.00 88.62 93 ARG A C 1
ATOM 721 O O . ARG A 1 93 ? -2.455 -14.950 2.564 1.00 88.62 93 ARG A O 1
ATOM 728 N N . ASP A 1 94 ? -3.421 -12.919 2.457 1.00 88.44 94 ASP A N 1
ATOM 729 C CA . ASP A 1 94 ? -3.472 -12.641 3.889 1.00 88.44 94 ASP A CA 1
ATOM 730 C C . ASP A 1 94 ? -4.902 -12.269 4.315 1.00 88.44 94 ASP A C 1
ATOM 732 O O . ASP A 1 94 ? -5.812 -12.148 3.486 1.00 88.44 94 ASP A O 1
ATOM 736 N N . GLU A 1 95 ? -5.105 -12.112 5.622 1.00 91.12 95 GLU A N 1
ATOM 737 C CA . GLU A 1 95 ? -6.375 -11.653 6.195 1.00 91.12 95 GLU A CA 1
ATOM 738 C C . GLU A 1 95 ? -6.384 -10.131 6.436 1.00 91.12 95 GLU A C 1
ATOM 740 O O . GLU A 1 95 ? -7.252 -9.619 7.152 1.00 91.12 95 GLU A O 1
ATOM 745 N N . LEU A 1 96 ? -5.427 -9.378 5.878 1.00 91.06 96 LEU A N 1
ATOM 746 C CA . LEU A 1 96 ? -5.325 -7.937 6.091 1.00 91.06 96 LEU A CA 1
ATOM 747 C C . LEU A 1 96 ? -6.260 -7.190 5.133 1.00 91.06 96 LEU A C 1
ATOM 749 O O . LEU A 1 96 ? -6.238 -7.369 3.918 1.00 91.06 96 LEU A O 1
ATOM 753 N N . ALA A 1 97 ? -7.085 -6.292 5.672 1.00 91.56 97 ALA A N 1
ATOM 754 C CA . ALA A 1 97 ? -7.909 -5.391 4.867 1.00 91.56 97 ALA A CA 1
ATOM 755 C C . ALA A 1 97 ? -7.741 -3.928 5.255 1.00 91.56 97 ALA A C 1
ATOM 757 O O . ALA A 1 97 ? -7.684 -3.570 6.433 1.00 91.56 97 ALA A O 1
ATOM 758 N N . ALA A 1 98 ? -7.764 -3.070 4.234 1.00 92.06 98 ALA A N 1
ATOM 759 C CA . ALA A 1 98 ? -7.921 -1.636 4.406 1.00 92.06 98 ALA A CA 1
ATOM 760 C C . ALA A 1 98 ? -9.350 -1.314 4.866 1.00 92.06 98 ALA A C 1
ATOM 762 O O . ALA A 1 98 ? -10.319 -1.708 4.214 1.00 92.06 98 ALA A O 1
ATOM 763 N N . ARG A 1 99 ? -9.485 -0.580 5.976 1.00 91.12 99 ARG A N 1
ATOM 764 C CA . ARG A 1 99 ? -10.797 -0.249 6.561 1.00 91.12 99 ARG A CA 1
ATOM 765 C C . ARG A 1 99 ? -11.197 1.213 6.397 1.00 91.12 99 ARG A C 1
ATOM 767 O O . ARG A 1 99 ? -12.313 1.498 5.975 1.00 91.12 99 ARG A O 1
ATOM 774 N N . GLN A 1 100 ? -10.310 2.137 6.748 1.00 89.25 100 GLN A N 1
ATOM 775 C CA . GLN A 1 100 ? -10.580 3.577 6.715 1.00 89.25 100 GLN A CA 1
ATOM 776 C C . GLN A 1 100 ? -9.309 4.366 6.414 1.00 89.25 100 GLN A C 1
ATOM 778 O O . GLN A 1 100 ? -8.212 3.895 6.708 1.00 89.25 100 GLN A O 1
ATOM 783 N N . ILE A 1 101 ? -9.451 5.569 5.858 1.00 88.56 101 ILE A N 1
ATOM 784 C CA . ILE A 1 101 ? -8.326 6.485 5.643 1.00 88.56 101 ILE A CA 1
ATOM 785 C C . ILE A 1 101 ? -7.844 7.003 7.000 1.00 88.56 101 ILE A C 1
ATOM 787 O O . ILE A 1 101 ? -8.648 7.387 7.850 1.00 88.56 101 ILE A O 1
ATOM 791 N N . LEU A 1 102 ? -6.529 6.989 7.212 1.00 83.75 102 LEU A N 1
ATOM 792 C CA . LEU A 1 102 ? -5.922 7.527 8.422 1.00 83.75 102 LEU A CA 1
ATOM 793 C C . LEU A 1 102 ? -5.619 9.007 8.226 1.00 83.75 102 LEU A C 1
ATOM 795 O O . LEU A 1 102 ? -4.704 9.376 7.496 1.00 83.75 102 LEU A O 1
ATOM 799 N N . GLU A 1 103 ? -6.368 9.846 8.928 1.00 75.75 103 GLU A N 1
ATOM 800 C CA . GLU A 1 103 ? -6.091 11.283 9.016 1.00 75.75 103 GLU A CA 1
ATOM 801 C C . GLU A 1 103 ? -5.062 11.589 10.109 1.00 75.75 103 GLU A C 1
ATOM 803 O O . GLU A 1 103 ? -4.348 12.586 10.057 1.00 75.75 103 GLU A O 1
ATOM 808 N N . THR A 1 104 ? -4.968 10.725 11.123 1.00 70.25 104 THR A N 1
ATOM 809 C CA . THR A 1 104 ? -4.084 10.922 12.272 1.00 70.25 104 THR A CA 1
ATOM 810 C C . THR A 1 104 ? -3.624 9.579 12.826 1.00 70.25 104 THR A C 1
ATOM 812 O O . THR A 1 104 ? -4.432 8.678 13.047 1.00 70.25 104 THR A O 1
ATOM 815 N N . ALA A 1 105 ? -2.326 9.450 13.101 1.00 65.38 105 ALA A N 1
ATOM 816 C CA . ALA A 1 105 ? -1.754 8.300 13.793 1.00 65.38 105 ALA A CA 1
ATOM 817 C C . ALA A 1 105 ? -1.072 8.768 15.084 1.00 65.38 105 ALA A C 1
ATOM 819 O O . ALA A 1 105 ? -0.088 9.504 15.047 1.00 65.38 105 ALA A O 1
ATOM 820 N N . LYS A 1 106 ? -1.581 8.331 16.242 1.00 62.31 106 LYS A N 1
ATOM 821 C CA . LYS A 1 106 ? -0.922 8.543 17.540 1.00 62.31 106 LYS A CA 1
ATOM 822 C C . LYS A 1 106 ? -0.066 7.326 17.862 1.00 62.31 106 LYS A C 1
ATOM 824 O O . LYS A 1 106 ? -0.530 6.392 18.506 1.00 62.31 106 LYS A O 1
ATOM 829 N N . LEU A 1 107 ? 1.178 7.335 17.385 1.00 59.84 107 LEU A N 1
ATOM 830 C CA . LEU A 1 107 ? 2.108 6.206 17.532 1.00 59.84 107 LEU A CA 1
ATOM 831 C C . LEU A 1 107 ? 2.553 5.978 18.994 1.00 59.84 107 LEU A C 1
ATOM 833 O O . LEU A 1 107 ? 2.917 4.870 19.367 1.00 59.84 107 LEU A O 1
ATOM 837 N N . ALA A 1 108 ? 2.488 7.015 19.837 1.00 56.31 108 ALA A N 1
ATOM 838 C CA . ALA A 1 108 ? 2.658 6.952 21.290 1.00 56.31 108 ALA A CA 1
ATOM 839 C C . ALA A 1 108 ? 2.017 8.187 21.948 1.00 56.31 108 ALA A C 1
ATOM 841 O O . ALA A 1 108 ? 1.830 9.210 21.292 1.00 56.31 108 ALA A O 1
ATOM 842 N N . ARG A 1 109 ? 1.757 8.146 23.266 1.00 55.25 109 ARG A N 1
ATOM 843 C CA . ARG A 1 109 ? 1.217 9.285 24.052 1.00 55.25 109 ARG A CA 1
ATOM 844 C C . ARG A 1 109 ? 2.067 10.572 23.968 1.00 55.25 109 ARG A C 1
ATOM 846 O O . ARG A 1 109 ? 1.579 11.627 24.350 1.00 55.25 109 ARG A O 1
ATOM 853 N N . LEU A 1 110 ? 3.318 10.464 23.508 1.00 53.84 110 LEU A N 1
ATOM 854 C CA . LEU A 1 110 ? 4.338 11.522 23.460 1.00 53.84 110 LEU A CA 1
ATOM 855 C C . LEU A 1 110 ? 4.907 11.777 22.047 1.00 53.84 110 LEU A C 1
ATOM 857 O O . LEU A 1 110 ? 5.799 12.609 21.905 1.0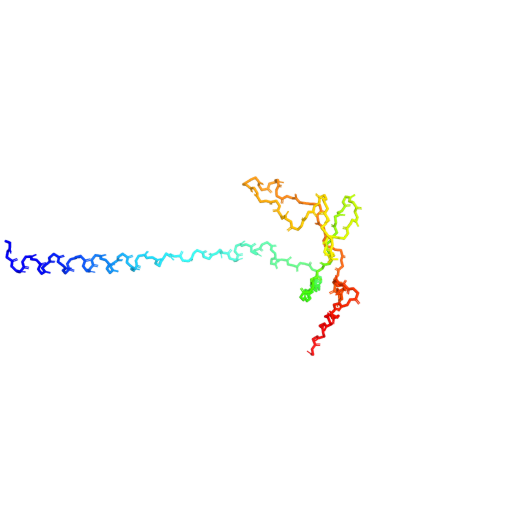0 53.84 110 LEU A O 1
ATOM 861 N N . ALA A 1 111 ? 4.446 11.066 21.011 1.00 53.00 111 ALA A N 1
ATOM 862 C CA . ALA A 1 111 ? 4.935 11.268 19.644 1.00 53.00 111 ALA A CA 1
ATOM 863 C C . ALA A 1 111 ? 4.131 12.379 18.937 1.00 53.00 111 ALA A C 1
ATOM 865 O O . ALA A 1 111 ? 2.917 12.457 19.151 1.00 53.00 111 ALA A O 1
ATOM 866 N N . PRO A 1 112 ? 4.772 13.233 18.114 1.00 45.56 112 PRO A N 1
ATOM 867 C CA . PRO A 1 112 ? 4.096 14.339 17.446 1.00 45.56 112 PRO A CA 1
ATOM 868 C C . PRO A 1 112 ? 2.981 13.840 16.520 1.00 45.56 112 PRO A C 1
ATOM 870 O O . PRO A 1 112 ? 3.142 12.869 15.781 1.00 45.56 112 PRO A O 1
ATOM 873 N N . GLU A 1 113 ? 1.841 14.524 16.584 1.00 54.41 113 GLU A N 1
ATOM 874 C CA . GLU A 1 113 ? 0.681 14.292 15.733 1.00 54.41 113 GLU A CA 1
ATOM 875 C C . GLU A 1 113 ? 1.014 14.773 14.315 1.00 54.41 113 GLU A C 1
ATOM 877 O O . GLU A 1 113 ? 1.163 15.971 14.079 1.00 54.41 113 GLU A O 1
ATOM 882 N N . VAL A 1 114 ? 1.197 13.847 13.372 1.00 57.44 114 VAL A N 1
ATOM 883 C CA . VAL A 1 114 ? 1.455 14.214 11.974 1.00 57.44 114 VAL A CA 1
ATOM 884 C C . VAL A 1 114 ? 0.116 14.543 11.317 1.00 57.44 114 VAL A C 1
ATOM 886 O O . VAL A 1 114 ? -0.572 13.651 10.827 1.00 57.44 114 VAL A O 1
ATOM 889 N N . GLN A 1 115 ? -0.269 15.820 11.348 1.00 50.38 115 GLN A N 1
ATOM 890 C CA . GLN A 1 115 ? -1.386 16.350 10.564 1.00 50.38 115 GLN A CA 1
ATOM 891 C C . GLN A 1 115 ? -0.841 16.817 9.212 1.00 50.38 115 GLN A C 1
ATOM 893 O O . GLN A 1 115 ? -0.019 17.731 9.154 1.00 50.38 115 GLN A O 1
ATOM 898 N N . VAL A 1 116 ? -1.264 16.174 8.124 1.00 49.84 116 VAL A N 1
ATOM 899 C CA . VAL A 1 116 ? -0.928 16.616 6.766 1.00 49.84 116 VAL A CA 1
ATOM 900 C C . VAL A 1 116 ? -2.151 17.308 6.187 1.00 49.84 116 VAL A C 1
ATOM 902 O O . VAL A 1 116 ? -3.078 16.645 5.730 1.00 49.84 116 VAL A O 1
ATOM 905 N N . TYR A 1 117 ? -2.149 18.638 6.207 1.00 47.22 117 TYR A N 1
ATOM 906 C CA . TYR A 1 117 ? -3.039 19.425 5.360 1.00 47.22 117 TYR A CA 1
ATOM 907 C C . TYR A 1 117 ? -2.301 19.715 4.055 1.00 47.22 117 TYR A C 1
ATOM 909 O O . TYR A 1 117 ? -1.159 20.169 4.075 1.00 47.22 117 TYR A O 1
ATOM 917 N N . ALA A 1 118 ? -2.939 19.407 2.929 1.00 48.41 118 ALA A N 1
ATOM 918 C CA . ALA A 1 118 ? -2.535 19.953 1.643 1.00 48.41 118 ALA A CA 1
ATOM 919 C C . ALA A 1 118 ? -3.107 21.375 1.536 1.00 48.41 118 ALA A C 1
ATOM 921 O O . ALA A 1 118 ? -4.284 21.573 1.843 1.00 48.41 118 ALA A O 1
ATOM 922 N N . GLU A 1 119 ? -2.260 22.332 1.155 1.00 40.81 119 GLU A N 1
ATOM 923 C CA . GLU A 1 119 ? -2.658 23.693 0.768 1.00 40.81 119 GLU A CA 1
ATOM 924 C C . GLU A 1 119 ? -3.366 23.701 -0.594 1.00 40.81 119 GLU A C 1
ATOM 926 O O . GLU A 1 119 ? -2.941 22.927 -1.487 1.00 40.81 119 GLU A O 1
#

Radius of gyration: 27.79 Å; chains: 1; bounding box: 80×44×57 Å

Sequence (119 aa):
MNKNRKAVVIFIILHSSFIIFLAGCGTRRTPDLERIFAATRERKGKPPLIVVPGILGSQLVNQKTGEVVWPSAFRAVPDELELPMTPDLDANRDELAARQILETAKLARLAPEVQVYAE

Foldseek 3Di:
DDPVVVVVVVVVVVVVVVVVVVVPPDDDPDDDVCVVCVVVPPDDDDDDDDDAAPPQGFFKAQQVPRDTQPPELDADDPDHVDQDDDPPPVVRDGSIDGDGHDQWDCNDPPDDTDHDDDD

pLDDT: mean 78.47, std 12.54, range [40.81, 93.5]

Secondary structure (DSSP, 8-state):
--HHHHHHHHHHHHHHHHHHHHTT--------HHHHHGGGS---SSPPPPP---TT-EEEEETTT--EEES-SS--SSS-S-----S-GGG---SEEEEEE-S----STTS--------